Protein AF-A0A6B3HTL4-F1 (afdb_monomer)

pLDDT: mean 80.84, std 8.18, range [63.06, 93.0]

Nearest PDB structures (foldseek):
  8btj-assembly1_A  TM=3.720E-01  e=8.480E-01  Muromegalovirus
  8btj-assembly1_B  TM=3.973E-01  e=1.273E+00  Muromegalovirus
  4uc9-assembly3_C  TM=3.641E-01  e=9.062E+00  Human respiratory syncytial virus A2

Structure (mmCIF, N/CA/C/O backbone):
da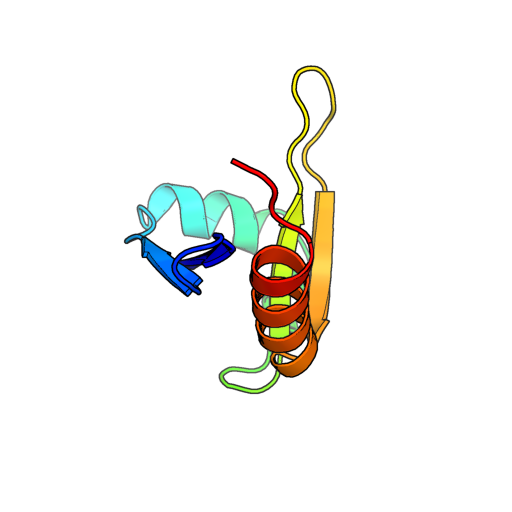ta_AF-A0A6B3HTL4-F1
#
_entry.id   AF-A0A6B3HTL4-F1
#
loop_
_atom_site.group_PDB
_atom_site.id
_atom_site.type_symbol
_atom_site.label_atom_id
_atom_site.label_alt_id
_atom_site.label_comp_id
_atom_site.label_asym_id
_atom_site.label_entity_id
_atom_site.label_seq_id
_atom_site.pdbx_PDB_ins_code
_atom_site.Cartn_x
_atom_site.Cartn_y
_atom_site.Cartn_z
_atom_site.occupancy
_atom_site.B_iso_or_equiv
_atom_site.auth_seq_id
_atom_site.auth_comp_id
_atom_site.auth_asym_id
_atom_site.auth_atom_id
_atom_site.pdbx_PDB_model_num
ATOM 1 N N . ALA A 1 1 ? -4.419 5.379 -6.665 1.00 80.62 1 ALA A N 1
ATOM 2 C CA . ALA A 1 1 ? -3.478 4.541 -5.885 1.00 80.62 1 ALA A CA 1
ATOM 3 C C . ALA A 1 1 ? -2.782 5.395 -4.834 1.00 80.62 1 ALA A C 1
ATOM 5 O O . ALA A 1 1 ? -2.768 6.611 -4.977 1.00 80.62 1 ALA A O 1
ATOM 6 N N . PHE A 1 2 ? -2.208 4.790 -3.793 1.00 82.06 2 PHE A N 1
ATOM 7 C CA . PHE A 1 2 ? -1.521 5.528 -2.731 1.00 82.06 2 PHE A CA 1
ATOM 8 C C . PHE A 1 2 ? -0.067 5.090 -2.612 1.00 82.06 2 PHE A C 1
ATOM 10 O O . PHE A 1 2 ? 0.214 3.901 -2.471 1.00 82.06 2 PHE A O 1
ATOM 17 N N . TYR A 1 3 ? 0.848 6.055 -2.623 1.00 79.94 3 TYR A N 1
ATOM 18 C CA . TYR A 1 3 ? 2.249 5.816 -2.302 1.00 79.94 3 TYR A CA 1
ATOM 19 C C . TYR A 1 3 ? 2.491 6.122 -0.826 1.00 79.94 3 TYR A C 1
ATOM 21 O O . TYR A 1 3 ? 2.217 7.244 -0.383 1.00 79.94 3 TYR A O 1
ATOM 29 N N . PRO A 1 4 ? 2.996 5.160 -0.038 1.00 80.69 4 PRO A N 1
ATOM 30 C CA . PRO A 1 4 ? 3.317 5.428 1.348 1.00 80.69 4 PRO A CA 1
ATOM 31 C C . PRO A 1 4 ? 4.555 6.333 1.408 1.00 80.69 4 PRO A C 1
ATOM 33 O O . PRO A 1 4 ? 5.577 6.066 0.776 1.00 80.69 4 PRO A O 1
ATOM 36 N N . SER A 1 5 ? 4.455 7.437 2.148 1.00 75.62 5 SER A N 1
ATOM 37 C CA . SER A 1 5 ? 5.535 8.412 2.296 1.00 75.62 5 SER A CA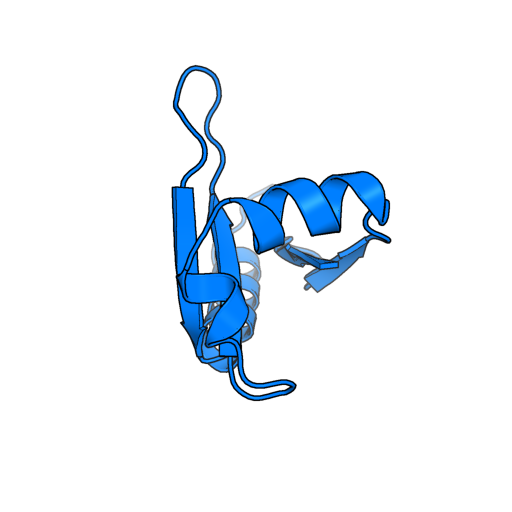 1
ATOM 38 C C . SER A 1 5 ? 5.622 8.958 3.728 1.00 75.62 5 SER A C 1
ATOM 40 O O . SER A 1 5 ? 4.652 8.866 4.491 1.00 75.62 5 SER A O 1
ATOM 42 N N . PRO A 1 6 ? 6.744 9.604 4.102 1.00 72.44 6 PRO A N 1
ATOM 43 C CA . PRO A 1 6 ? 6.872 10.297 5.388 1.00 72.44 6 PRO A CA 1
ATOM 44 C C . PRO A 1 6 ? 5.856 11.436 5.574 1.00 72.44 6 PRO A C 1
ATOM 46 O O . PRO A 1 6 ? 5.545 11.823 6.698 1.00 72.44 6 PRO A O 1
ATOM 49 N N . ALA A 1 7 ? 5.312 11.983 4.486 1.00 77.12 7 ALA A N 1
ATOM 50 C CA . ALA A 1 7 ? 4.266 13.000 4.538 1.00 77.12 7 ALA A CA 1
ATOM 51 C C . ALA A 1 7 ? 2.851 12.398 4.604 1.00 77.12 7 ALA A C 1
ATOM 53 O O . ALA A 1 7 ? 1.898 13.133 4.869 1.00 77.12 7 ALA A O 1
ATOM 54 N N . GLY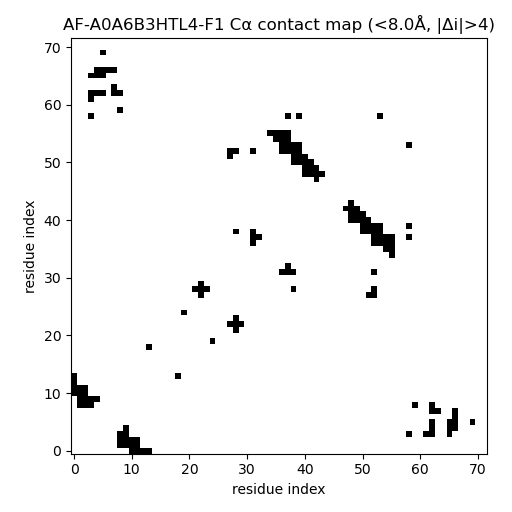 A 1 8 ? 2.706 11.077 4.433 1.00 78.50 8 GLY A N 1
ATOM 55 C CA . GLY A 1 8 ? 1.434 10.354 4.429 1.00 78.50 8 GLY A CA 1
ATOM 56 C C . GLY A 1 8 ? 1.248 9.444 3.222 1.00 78.50 8 GLY A C 1
ATOM 57 O O . GLY A 1 8 ? 2.162 9.255 2.424 1.00 78.50 8 GLY A O 1
ATOM 58 N N . ALA A 1 9 ? 0.045 8.887 3.094 1.00 82.19 9 ALA A N 1
ATOM 59 C CA . ALA A 1 9 ? -0.393 8.249 1.863 1.00 82.19 9 ALA A CA 1
ATOM 60 C C . ALA A 1 9 ? -0.579 9.344 0.806 1.00 82.19 9 ALA A C 1
ATOM 62 O O . ALA A 1 9 ? -1.516 10.135 0.890 1.00 82.19 9 ALA A O 1
ATOM 63 N N . THR A 1 10 ? 0.345 9.438 -0.14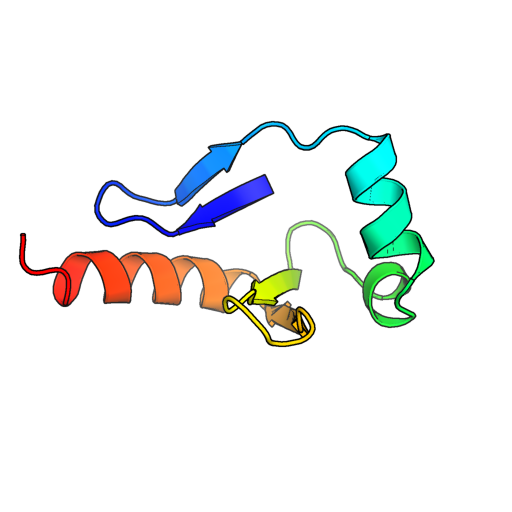4 1.00 82.06 10 THR A N 1
ATOM 64 C CA . THR A 1 10 ? 0.225 10.384 -1.252 1.00 82.06 10 THR A CA 1
ATOM 65 C C . THR A 1 10 ? -0.649 9.753 -2.318 1.00 82.06 10 THR A C 1
ATOM 67 O O . THR A 1 10 ? -0.313 8.690 -2.845 1.00 82.06 10 THR A O 1
ATOM 70 N N . GLU A 1 11 ? -1.773 10.395 -2.618 1.00 83.25 11 GLU A N 1
A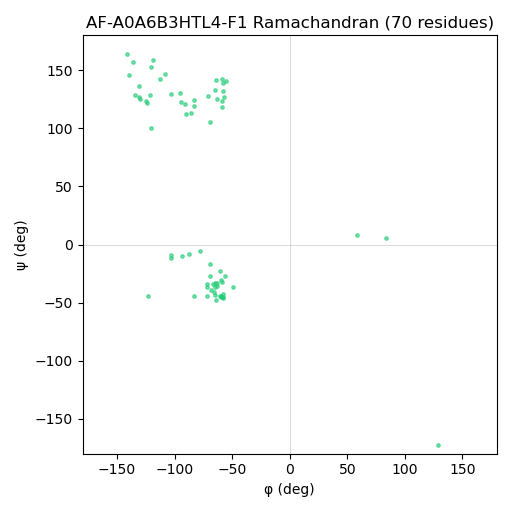TOM 71 C CA . GLU A 1 11 ? -2.622 9.982 -3.724 1.00 83.25 11 GLU A CA 1
ATOM 72 C C . GLU A 1 11 ? -1.879 10.172 -5.049 1.00 83.25 11 GLU A C 1
ATOM 74 O O . GLU A 1 11 ? -1.249 11.198 -5.302 1.00 83.25 11 GLU A O 1
ATOM 79 N N . SER A 1 12 ? -1.937 9.145 -5.882 1.00 80.56 12 SER A N 1
ATOM 80 C CA . SER A 1 12 ? -1.483 9.170 -7.259 1.00 80.56 12 SER A CA 1
ATOM 81 C C . SER A 1 12 ? -2.598 8.613 -8.110 1.00 80.56 12 SER A C 1
ATOM 83 O O . SER A 1 12 ? -3.045 7.476 -7.907 1.00 80.56 12 SER A O 1
ATOM 85 N N . GLU A 1 13 ? -2.999 9.389 -9.105 1.00 79.38 13 GLU A N 1
ATOM 86 C CA . GLU A 1 13 ? -3.763 8.846 -10.212 1.00 79.38 13 GLU A CA 1
ATOM 87 C C . GLU A 1 13 ? -2.936 7.733 -10.852 1.00 79.38 13 GLU A C 1
ATOM 89 O O . GLU A 1 13 ? -1.721 7.858 -11.044 1.00 79.38 13 GLU A O 1
ATOM 94 N N . LEU A 1 14 ? -3.588 6.598 -11.074 1.00 73.62 14 LEU A N 1
ATOM 95 C CA . LEU A 1 14 ? -2.993 5.492 -11.795 1.00 73.62 14 LEU A CA 1
ATOM 96 C C . L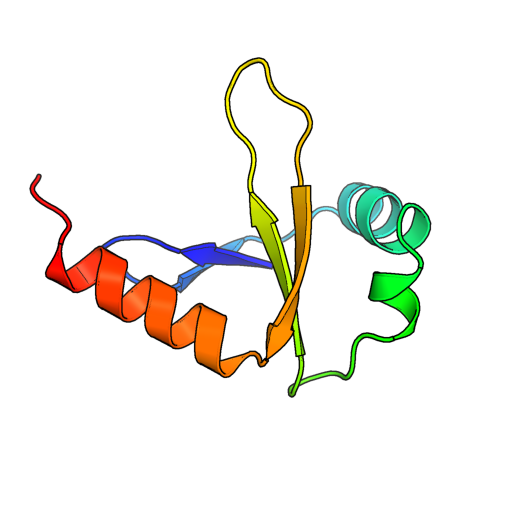EU A 1 14 ? -3.601 5.511 -13.190 1.00 73.62 14 LEU A C 1
ATOM 98 O O . LEU A 1 14 ? -4.822 5.568 -13.322 1.00 73.62 14 LEU A O 1
ATOM 102 N N . ASP A 1 15 ? -2.753 5.468 -14.214 1.00 77.56 15 ASP A N 1
ATOM 103 C CA . ASP A 1 15 ? -3.217 5.315 -15.589 1.00 77.56 15 ASP A CA 1
ATOM 104 C C . ASP A 1 15 ? -4.061 4.027 -15.693 1.00 77.56 15 ASP A C 1
ATOM 106 O O . ASP A 1 15 ? -3.572 2.960 -15.295 1.00 77.56 15 ASP A O 1
ATOM 110 N N . PRO A 1 16 ? -5.304 4.089 -16.211 1.00 72.62 16 PRO A N 1
ATOM 111 C CA . PRO A 1 16 ? -6.165 2.922 -16.387 1.00 72.62 16 PRO A CA 1
ATOM 112 C C . PRO A 1 16 ? -5.477 1.741 -17.084 1.00 72.62 16 PRO A C 1
ATOM 114 O O . PRO A 1 16 ? -5.661 0.599 -16.675 1.00 72.62 16 PRO A O 1
ATOM 117 N N . ALA A 1 17 ? -4.606 1.996 -18.067 1.00 74.00 17 ALA A N 1
ATOM 118 C CA . ALA A 1 17 ? -3.869 0.929 -18.749 1.00 74.00 17 ALA A CA 1
ATOM 119 C C . ALA A 1 17 ? -2.867 0.213 -17.821 1.00 74.00 17 ALA A C 1
ATOM 121 O O . ALA A 1 17 ? -2.650 -0.996 -17.923 1.00 74.00 17 ALA A O 1
ATOM 122 N N . THR A 1 18 ? -2.272 0.952 -16.882 1.00 72.25 18 THR A N 1
ATOM 123 C CA . THR A 1 18 ? -1.394 0.390 -15.847 1.00 72.25 18 THR A CA 1
ATOM 124 C C . THR A 1 18 ? -2.205 -0.399 -14.820 1.00 72.25 18 THR A C 1
ATOM 126 O O . THR A 1 18 ? -1.754 -1.443 -14.350 1.00 72.25 18 THR A O 1
ATOM 129 N N . TRP A 1 19 ? -3.415 0.063 -14.499 1.00 73.31 19 TRP A N 1
ATOM 130 C CA . TRP A 1 19 ? -4.327 -0.639 -13.598 1.00 73.31 19 TRP A CA 1
ATOM 131 C C . TRP A 1 19 ? -4.754 -1.990 -14.173 1.00 73.31 19 TRP A C 1
ATOM 133 O O . TRP A 1 19 ? -4.610 -3.010 -13.499 1.00 73.31 19 TRP A O 1
ATOM 143 N N . ASP A 1 20 ? -5.161 -2.022 -15.442 1.00 70.00 20 ASP A N 1
ATOM 144 C CA . ASP A 1 20 ? -5.549 -3.252 -16.137 1.00 70.00 20 ASP A CA 1
ATOM 145 C C . ASP A 1 20 ? -4.388 -4.244 -16.264 1.00 70.00 20 ASP A C 1
ATOM 147 O O . ASP A 1 20 ? -4.582 -5.450 -16.124 1.00 70.00 20 ASP A O 1
ATOM 151 N N . ALA A 1 21 ? -3.157 -3.765 -16.465 1.00 69.19 21 ALA A N 1
ATOM 152 C CA . ALA A 1 21 ? -1.979 -4.630 -16.488 1.00 69.19 21 ALA A CA 1
ATOM 153 C C . ALA A 1 21 ? -1.705 -5.293 -15.123 1.00 69.19 21 ALA A C 1
ATOM 155 O O . ALA A 1 21 ? -1.228 -6.428 -15.068 1.00 69.19 21 ALA A O 1
ATOM 156 N N . VAL A 1 22 ? -2.012 -4.618 -14.013 1.00 67.81 22 VAL A N 1
ATOM 157 C CA . VAL A 1 22 ? -1.807 -5.130 -12.645 1.00 67.81 22 VAL A CA 1
ATOM 158 C C . VAL A 1 22 ? -2.962 -6.032 -12.202 1.00 67.81 22 VAL A C 1
ATOM 160 O O . VAL A 1 22 ? -2.728 -7.116 -11.661 1.00 67.81 22 VAL A O 1
ATOM 163 N N . ILE A 1 23 ? -4.206 -5.628 -12.469 1.00 66.69 23 ILE A N 1
ATOM 164 C CA . ILE A 1 23 ? -5.397 -6.417 -12.135 1.00 66.69 23 ILE A CA 1
ATOM 165 C C . ILE A 1 23 ? -5.529 -7.635 -13.050 1.00 66.69 23 ILE A C 1
ATOM 167 O O . ILE A 1 23 ? -5.746 -8.750 -12.579 1.00 66.69 23 ILE A O 1
ATOM 171 N N . GLY A 1 24 ? -5.316 -7.462 -14.352 1.00 63.06 24 GLY A N 1
ATOM 172 C CA . GLY A 1 24 ? -5.399 -8.540 -15.335 1.00 63.06 24 GLY A CA 1
ATOM 173 C C . GLY A 1 24 ? -4.285 -9.584 -15.219 1.00 63.06 24 GLY A C 1
ATOM 174 O O . GLY A 1 24 ? -4.430 -10.687 -15.743 1.00 63.06 24 GLY A O 1
ATOM 175 N N . SER A 1 25 ? -3.184 -9.277 -14.523 1.00 64.56 25 SER A N 1
ATOM 176 C CA . SER A 1 25 ? -2.045 -10.194 -14.373 1.00 64.56 25 SER A CA 1
ATOM 177 C C . SER A 1 25 ? -2.090 -11.063 -13.116 1.00 64.56 25 SER A C 1
ATOM 179 O O . SER A 1 25 ? -1.301 -12.004 -13.011 1.00 64.56 25 SER A O 1
ATOM 181 N N . THR A 1 26 ? -3.001 -10.806 -12.168 1.00 64.44 26 THR A N 1
ATOM 182 C CA . THR A 1 26 ? -3.034 -11.548 -10.900 1.00 64.44 26 THR A CA 1
ATOM 183 C C . THR A 1 26 ? -4.442 -11.989 -10.511 1.00 64.44 26 THR A C 1
ATOM 185 O O . THR A 1 26 ? -5.371 -11.198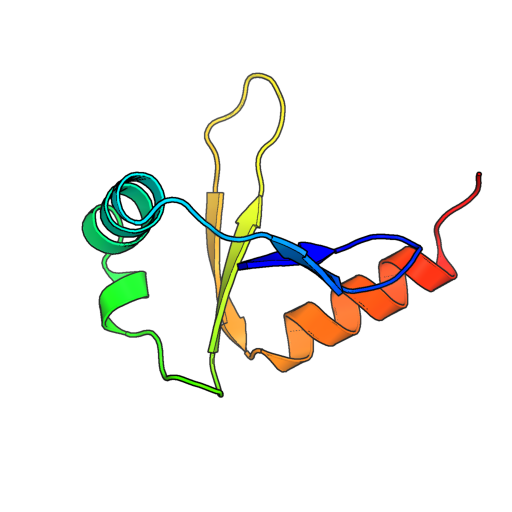 -10.407 1.00 64.44 26 THR A O 1
ATOM 188 N N . ARG A 1 27 ? -4.601 -13.283 -10.196 1.00 68.56 27 ARG A N 1
ATOM 189 C CA . ARG A 1 27 ? -5.865 -13.841 -9.673 1.00 68.56 27 ARG A CA 1
ATOM 190 C C . ARG A 1 27 ? -6.344 -13.127 -8.399 1.00 68.56 27 ARG A C 1
ATOM 192 O O . ARG A 1 27 ? -7.538 -13.104 -8.132 1.00 68.56 27 ARG A O 1
ATOM 199 N N . LEU A 1 28 ? -5.411 -12.558 -7.634 1.00 66.06 28 LEU A N 1
ATOM 200 C CA . LEU A 1 28 ? -5.675 -11.813 -6.403 1.00 66.06 28 LEU A CA 1
ATOM 201 C C . LEU A 1 28 ? -6.510 -10.553 -6.641 1.00 66.06 28 LEU A C 1
ATOM 203 O O . LEU A 1 28 ? -7.339 -10.219 -5.807 1.00 66.06 28 LEU A O 1
ATOM 207 N N . ALA A 1 29 ? -6.350 -9.890 -7.785 1.00 67.94 29 ALA A N 1
ATOM 208 C CA . ALA A 1 29 ? -7.101 -8.680 -8.083 1.00 67.94 29 ALA A CA 1
ATOM 209 C C . ALA A 1 29 ? -8.599 -8.942 -8.314 1.00 67.94 29 ALA A C 1
ATOM 211 O O . ALA A 1 29 ? -9.421 -8.084 -8.025 1.00 67.94 29 ALA A O 1
ATOM 212 N N . GLY A 1 30 ? -8.968 -10.148 -8.761 1.00 68.44 30 GLY A N 1
ATOM 213 C CA . GLY A 1 30 ? -10.369 -10.576 -8.854 1.00 68.44 30 GLY A CA 1
ATOM 214 C C . GLY A 1 30 ? -10.993 -10.997 -7.517 1.00 68.44 30 GLY A C 1
ATOM 215 O O . GLY A 1 30 ? -12.179 -11.311 -7.483 1.00 68.44 30 GLY A O 1
ATOM 216 N N . LEU A 1 31 ? -10.201 -11.052 -6.441 1.00 72.75 31 LEU A N 1
ATOM 217 C CA . LEU A 1 31 ? -10.664 -11.325 -5.077 1.00 72.75 31 LEU A CA 1
ATOM 218 C C . LEU A 1 31 ? -10.741 -10.057 -4.223 1.00 72.75 31 LEU A C 1
ATOM 220 O O . LEU A 1 31 ? -11.268 -10.132 -3.122 1.00 72.75 31 LEU A O 1
ATOM 224 N N . LEU A 1 32 ? -10.227 -8.932 -4.734 1.00 80.38 32 LEU A N 1
ATOM 225 C CA . LEU A 1 32 ? -10.151 -7.662 -4.028 1.00 80.38 32 LEU A CA 1
ATOM 226 C C . LEU A 1 32 ? -11.550 -7.197 -3.617 1.00 80.38 32 LEU A C 1
ATOM 228 O O . LEU A 1 32 ? -12.400 -6.938 -4.471 1.00 80.38 32 LEU A O 1
ATOM 232 N N . GLN A 1 33 ? -11.769 -7.069 -2.311 1.00 83.44 33 GLN A N 1
ATOM 233 C CA . GLN A 1 33 ? -12.958 -6.418 -1.783 1.00 83.44 33 GLN A CA 1
ATOM 234 C C . GLN A 1 33 ? -12.711 -4.918 -1.574 1.00 83.44 33 GLN A C 1
ATOM 236 O O . GLN A 1 33 ? -11.844 -4.528 -0.786 1.00 83.44 33 GLN A O 1
ATOM 241 N N . ASP A 1 34 ? -13.513 -4.089 -2.248 1.00 80.75 34 ASP A N 1
ATOM 242 C CA . ASP A 1 34 ? -13.476 -2.629 -2.104 1.00 80.75 34 ASP A CA 1
ATOM 243 C C . ASP A 1 34 ? -13.649 -2.206 -0.638 1.00 80.75 34 ASP A C 1
ATOM 245 O O . ASP A 1 34 ? -14.425 -2.801 0.114 1.00 80.75 34 ASP A O 1
ATOM 249 N N . ASP A 1 35 ? -12.892 -1.182 -0.240 1.00 82.25 35 ASP A N 1
ATOM 250 C CA . ASP A 1 35 ? -12.844 -0.599 1.110 1.00 82.25 35 ASP A CA 1
ATOM 251 C C . ASP A 1 35 ? -12.461 -1.563 2.255 1.00 82.25 35 ASP A C 1
ATOM 253 O O . ASP A 1 35 ? -12.509 -1.183 3.425 1.00 82.25 35 ASP A O 1
ATOM 257 N N . VAL A 1 36 ? -12.035 -2.794 1.947 1.00 88.94 36 VAL A N 1
ATOM 258 C CA . VAL A 1 36 ? -11.621 -3.801 2.944 1.00 88.94 36 VAL A CA 1
ATOM 259 C C . VAL A 1 36 ? -10.203 -4.289 2.686 1.00 88.94 36 VAL A C 1
ATOM 261 O O . VAL A 1 36 ? -9.394 -4.401 3.611 1.00 88.94 36 VAL A O 1
ATOM 264 N N . GLU A 1 37 ? -9.882 -4.565 1.429 1.00 90.31 37 GLU A N 1
ATOM 265 C CA . GLU A 1 37 ? -8.598 -5.115 1.019 1.00 90.31 37 GLU A CA 1
ATOM 266 C C . GLU A 1 37 ? -7.865 -4.164 0.074 1.00 90.31 37 GLU A C 1
ATOM 268 O O . GLU A 1 37 ? -8.441 -3.290 -0.569 1.00 90.31 37 GLU A O 1
ATOM 273 N N . ALA A 1 38 ? -6.551 -4.337 -0.006 1.00 89.31 38 ALA A N 1
ATOM 274 C CA . ALA A 1 38 ? -5.677 -3.564 -0.862 1.00 89.31 38 ALA A CA 1
ATOM 275 C C . ALA A 1 38 ? -4.620 -4.465 -1.504 1.00 89.31 38 ALA A C 1
ATOM 277 O O . ALA A 1 38 ? -4.113 -5.411 -0.895 1.00 89.31 38 ALA A O 1
ATOM 278 N N . LEU A 1 39 ? -4.240 -4.129 -2.736 1.00 87.69 39 LEU A N 1
ATOM 279 C CA . LEU A 1 39 ? -3.052 -4.685 -3.375 1.00 87.69 39 LEU A CA 1
ATOM 280 C C . LEU A 1 39 ? -1.834 -3.853 -2.965 1.00 87.69 39 LEU A C 1
ATOM 282 O O . LEU A 1 39 ? -1.709 -2.687 -3.341 1.00 87.69 39 LEU A O 1
ATOM 286 N N . LEU A 1 40 ? -0.923 -4.459 -2.206 1.00 88.25 40 LEU A N 1
ATOM 287 C CA . LEU A 1 40 ? 0.367 -3.873 -1.865 1.00 88.25 40 LEU A CA 1
ATOM 288 C C . LEU A 1 40 ? 1.396 -4.268 -2.926 1.00 88.25 40 LEU A C 1
ATOM 290 O O . LEU A 1 40 ? 1.778 -5.438 -3.033 1.00 88.25 40 LEU A O 1
ATOM 294 N N . LEU A 1 41 ? 1.846 -3.279 -3.699 1.00 86.25 41 LEU A N 1
ATOM 295 C CA . LEU A 1 41 ? 2.911 -3.446 -4.680 1.00 86.25 41 LEU A CA 1
ATOM 296 C C . LEU A 1 41 ? 4.257 -3.041 -4.083 1.00 86.25 41 LEU A C 1
ATOM 298 O O . LEU A 1 41 ? 4.410 -1.942 -3.552 1.00 86.25 41 LEU A O 1
ATOM 302 N N . HIS A 1 42 ? 5.249 -3.912 -4.238 1.00 85.69 42 HIS A N 1
ATOM 303 C CA . HIS A 1 42 ? 6.629 -3.642 -3.856 1.00 85.69 42 HIS A CA 1
ATOM 304 C C . HIS A 1 42 ? 7.537 -3.846 -5.063 1.00 85.69 42 HIS A C 1
ATOM 306 O O . HIS A 1 42 ? 7.589 -4.929 -5.647 1.00 85.69 42 HIS A O 1
ATOM 312 N N . ALA A 1 43 ? 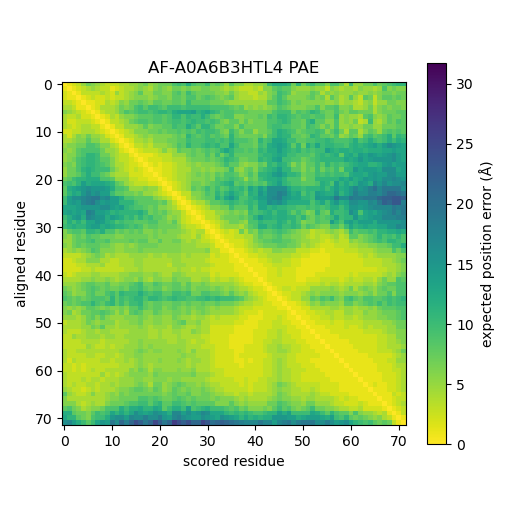8.269 -2.801 -5.439 1.00 84.19 43 ALA A N 1
ATOM 313 C CA . ALA A 1 43 ? 9.199 -2.835 -6.557 1.00 84.19 43 ALA A CA 1
ATOM 314 C C . ALA A 1 43 ? 10.597 -2.412 -6.095 1.00 84.19 43 ALA A C 1
ATOM 316 O O . ALA A 1 43 ? 10.796 -1.316 -5.575 1.00 84.19 43 ALA A O 1
ATOM 317 N N . GLU A 1 44 ? 11.580 -3.280 -6.327 1.00 86.12 44 GLU A N 1
ATOM 318 C CA . GLU A 1 44 ? 12.998 -3.000 -6.099 1.00 86.12 44 GLU A CA 1
ATOM 319 C C . GLU A 1 44 ? 13.744 -2.961 -7.428 1.00 86.12 44 GLU A C 1
ATOM 321 O O . GLU A 1 44 ? 13.497 -3.763 -8.331 1.00 86.12 44 GLU A O 1
ATOM 326 N N . ARG A 1 45 ? 14.708 -2.043 -7.551 1.00 87.12 45 ARG A N 1
ATOM 327 C CA . ARG A 1 45 ? 15.515 -1.929 -8.768 1.00 87.12 45 ARG A CA 1
ATOM 328 C C . ARG A 1 45 ? 16.250 -3.247 -9.037 1.00 87.12 45 ARG A C 1
ATOM 330 O O . ARG A 1 45 ? 17.029 -3.708 -8.210 1.00 87.12 45 ARG A O 1
ATOM 337 N N . GLY A 1 46 ? 16.029 -3.814 -10.223 1.00 87.94 46 GLY A N 1
ATOM 338 C CA . GLY A 1 46 ? 16.662 -5.064 -10.656 1.00 87.94 46 GLY A CA 1
ATOM 339 C C . GLY A 1 46 ? 15.971 -6.341 -10.168 1.00 87.94 46 GLY A C 1
ATOM 340 O O . GLY A 1 46 ? 16.495 -7.424 -10.418 1.00 87.94 46 GLY A O 1
ATOM 341 N N . LYS A 1 47 ? 14.809 -6.244 -9.507 1.00 87.69 47 LYS A N 1
ATOM 342 C CA . LYS A 1 47 ? 13.984 -7.398 -9.123 1.00 87.69 47 LYS A CA 1
ATOM 343 C C . LYS A 1 47 ? 12.586 -7.308 -9.745 1.00 87.69 47 LYS A C 1
ATOM 345 O O . LYS A 1 47 ? 12.110 -6.201 -10.002 1.00 87.69 47 LYS A O 1
ATOM 350 N N . PRO A 1 48 ? 11.913 -8.449 -9.975 1.00 81.88 48 PRO A N 1
ATOM 351 C CA . PRO A 1 48 ? 10.499 -8.448 -10.324 1.00 81.88 48 PRO A CA 1
ATOM 352 C C . PRO A 1 48 ? 9.684 -7.752 -9.232 1.00 81.88 48 PRO A C 1
ATOM 354 O O . PRO A 1 48 ? 9.940 -7.957 -8.044 1.00 81.88 48 PRO A O 1
ATOM 357 N N . ALA A 1 49 ? 8.702 -6.948 -9.636 1.00 83.75 49 ALA A N 1
ATOM 358 C CA . ALA A 1 49 ? 7.737 -6.400 -8.697 1.00 83.75 49 ALA A CA 1
ATOM 359 C C . ALA A 1 49 ? 6.913 -7.536 -8.079 1.00 83.75 49 ALA A C 1
ATOM 361 O O . ALA A 1 49 ? 6.548 -8.496 -8.763 1.00 83.75 49 ALA A O 1
ATOM 362 N N . THR A 1 50 ? 6.616 -7.421 -6.791 1.00 84.88 50 THR A N 1
ATOM 363 C CA . THR A 1 50 ? 5.716 -8.332 -6.088 1.00 84.88 50 THR A CA 1
ATOM 364 C C . THR A 1 50 ? 4.405 -7.623 -5.780 1.00 84.88 50 THR A C 1
ATOM 366 O O . THR A 1 50 ? 4.367 -6.412 -5.561 1.00 84.88 50 THR A O 1
ATOM 369 N N . CYS A 1 51 ? 3.317 -8.388 -5.794 1.00 85.12 51 CYS A N 1
ATOM 370 C CA . CYS A 1 51 ? 1.972 -7.911 -5.506 1.00 85.12 51 CYS A CA 1
ATOM 371 C C . CYS A 1 51 ? 1.337 -8.856 -4.486 1.00 85.12 51 CYS A C 1
ATOM 373 O O . CYS A 1 51 ? 1.341 -10.072 -4.688 1.00 85.12 51 CYS A O 1
ATOM 375 N N . THR A 1 52 ? 0.837 -8.301 -3.384 1.00 87.31 52 THR A N 1
ATOM 376 C CA . THR A 1 52 ? 0.225 -9.069 -2.290 1.00 87.31 52 THR A CA 1
ATOM 377 C C . THR A 1 52 ? -1.118 -8.455 -1.916 1.00 87.31 52 THR A C 1
ATOM 379 O O . THR A 1 52 ? -1.215 -7.238 -1.794 1.00 87.31 52 THR A O 1
ATOM 382 N N . LEU A 1 53 ? -2.137 -9.291 -1.712 1.00 88.81 53 LEU A N 1
ATOM 383 C CA . LEU A 1 53 ? -3.434 -8.870 -1.181 1.00 88.81 53 LEU A CA 1
ATOM 384 C C . LEU A 1 53 ? -3.352 -8.804 0.349 1.00 88.81 53 LEU A C 1
ATOM 386 O O . LEU A 1 53 ? -2.967 -9.785 0.988 1.00 88.81 53 LEU A O 1
ATOM 390 N N . VAL A 1 54 ? -3.672 -7.649 0.924 1.00 90.62 54 VAL A N 1
ATOM 391 C CA . VAL A 1 54 ? -3.625 -7.393 2.371 1.00 90.62 54 VAL A CA 1
ATOM 392 C C . VAL A 1 54 ? -4.879 -6.638 2.821 1.00 90.62 54 VAL A C 1
ATOM 394 O O . VAL A 1 54 ? -5.479 -5.941 2.004 1.00 90.62 54 VAL A O 1
ATOM 397 N N . PRO A 1 55 ? -5.269 -6.699 4.105 1.00 92.31 55 PRO A N 1
ATOM 398 C CA . PRO A 1 55 ? -6.271 -5.785 4.649 1.00 92.31 55 PRO A CA 1
ATOM 399 C C . PRO A 1 55 ? -5.820 -4.327 4.506 1.00 92.31 55 PRO A C 1
ATOM 401 O O . PRO A 1 55 ? -4.642 -4.020 4.710 1.00 92.31 55 PRO A O 1
ATOM 404 N N . ILE A 1 56 ? -6.748 -3.417 4.206 1.00 91.00 56 ILE A N 1
ATOM 405 C CA . ILE A 1 56 ? -6.440 -1.996 3.978 1.00 91.00 56 ILE A CA 1
ATOM 406 C C . ILE A 1 56 ? -5.780 -1.324 5.197 1.00 91.00 56 ILE A C 1
ATOM 408 O O . ILE A 1 56 ? -4.910 -0.464 5.041 1.00 91.00 56 ILE A O 1
ATOM 412 N N . ASP A 1 57 ? -6.094 -1.784 6.411 1.00 91.94 57 ASP A N 1
ATOM 413 C CA . ASP A 1 57 ? -5.496 -1.300 7.663 1.00 91.94 57 ASP A CA 1
ATOM 414 C C . ASP A 1 57 ? -3.968 -1.472 7.698 1.00 91.94 57 ASP A C 1
ATOM 416 O O . ASP A 1 57 ? -3.255 -0.626 8.243 1.00 91.94 57 ASP A O 1
ATOM 420 N N . VAL A 1 58 ? -3.440 -2.519 7.050 1.00 93.00 58 VAL A N 1
ATOM 421 C CA . VAL A 1 58 ? -1.992 -2.770 6.949 1.00 93.00 58 VAL A CA 1
ATOM 422 C C . VAL A 1 58 ? -1.300 -1.663 6.153 1.00 93.00 58 VAL A C 1
ATOM 424 O O . VAL A 1 58 ? -0.192 -1.245 6.497 1.00 93.00 58 VAL A O 1
ATOM 427 N N . CYS A 1 59 ? -1.952 -1.140 5.112 1.00 90.88 59 CYS A N 1
ATOM 428 C CA . CYS A 1 59 ? -1.421 -0.027 4.328 1.00 90.88 59 CYS A CA 1
ATOM 429 C C . CYS A 1 59 ? -1.336 1.253 5.173 1.00 90.88 59 CYS A C 1
ATOM 431 O O . CYS A 1 59 ? -0.333 1.969 5.112 1.00 90.88 59 CYS A O 1
ATOM 433 N N . TYR A 1 60 ? -2.343 1.526 6.006 1.00 89.44 60 TYR A N 1
ATOM 434 C CA . TYR A 1 60 ? -2.315 2.670 6.920 1.00 89.44 60 TYR A CA 1
ATOM 435 C C . TYR A 1 60 ? -1.268 2.509 8.027 1.00 89.44 60 TYR A C 1
ATOM 437 O O . TYR A 1 60 ? -0.553 3.467 8.341 1.00 89.44 60 TYR A O 1
ATOM 445 N N . GLU A 1 61 ? -1.108 1.301 8.572 1.00 91.56 61 GLU A N 1
ATOM 446 C CA . GLU A 1 61 ? -0.043 0.998 9.529 1.00 91.56 61 GLU A CA 1
ATOM 447 C C . GLU A 1 61 ? 1.345 1.228 8.910 1.00 91.56 61 GLU A C 1
ATOM 449 O O . GLU A 1 61 ? 2.205 1.853 9.536 1.00 91.56 61 GLU A O 1
ATOM 454 N N . LEU A 1 62 ? 1.561 0.785 7.665 1.00 89.19 62 LEU A N 1
ATOM 455 C CA . LEU A 1 62 ? 2.814 0.988 6.935 1.00 89.19 62 LEU A CA 1
ATOM 456 C C . LEU A 1 62 ? 3.158 2.476 6.802 1.00 89.19 62 LEU A C 1
ATOM 458 O O . LEU A 1 62 ? 4.292 2.873 7.077 1.00 89.19 62 LEU A O 1
ATOM 462 N N . VAL A 1 63 ? 2.182 3.311 6.437 1.00 88.12 63 VAL A N 1
ATOM 463 C CA . VAL A 1 63 ? 2.358 4.771 6.379 1.00 88.12 63 VAL A CA 1
ATOM 464 C C . VAL A 1 63 ? 2.751 5.320 7.751 1.00 88.12 63 VAL A C 1
ATOM 466 O O . VAL A 1 63 ? 3.692 6.110 7.855 1.00 88.12 63 VAL A O 1
ATOM 469 N N . GLY A 1 64 ? 2.074 4.878 8.815 1.00 87.19 64 GLY A N 1
ATOM 470 C CA . GLY A 1 64 ? 2.405 5.250 10.192 1.00 87.19 64 GLY A CA 1
ATOM 471 C C . GLY A 1 64 ? 3.840 4.876 10.574 1.00 87.19 64 GLY A C 1
ATOM 472 O O . GLY A 1 64 ? 4.581 5.704 11.104 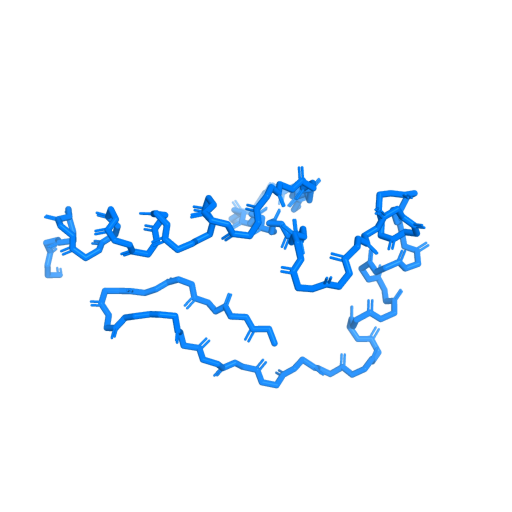1.00 87.19 64 GLY A O 1
ATOM 473 N N . ARG A 1 65 ? 4.280 3.661 10.232 1.00 88.19 65 ARG A N 1
ATOM 474 C CA . ARG A 1 65 ? 5.651 3.189 10.475 1.00 88.19 65 ARG A CA 1
ATOM 475 C C . ARG A 1 65 ? 6.686 3.983 9.686 1.00 88.19 65 ARG A C 1
ATOM 477 O O . ARG A 1 65 ? 7.708 4.359 10.255 1.00 88.19 65 ARG A O 1
ATOM 484 N N . MET A 1 66 ? 6.431 4.282 8.411 1.00 86.31 66 MET A N 1
ATOM 485 C CA . MET A 1 66 ? 7.335 5.115 7.611 1.00 86.31 66 MET A CA 1
ATOM 486 C C . MET A 1 66 ? 7.507 6.498 8.237 1.00 86.31 66 MET A C 1
ATOM 488 O O . MET A 1 66 ? 8.637 6.948 8.387 1.00 86.31 66 MET A O 1
ATOM 492 N N . ARG A 1 67 ? 6.421 7.138 8.686 1.00 84.94 67 ARG A N 1
ATOM 493 C CA . ARG A 1 67 ? 6.489 8.422 9.403 1.00 84.94 67 ARG A CA 1
ATOM 494 C C . ARG A 1 67 ? 7.343 8.355 10.673 1.00 84.94 67 ARG A C 1
ATOM 496 O O . ARG A 1 67 ? 8.108 9.277 10.929 1.00 84.94 67 ARG A O 1
ATOM 503 N N . LEU A 1 68 ? 7.211 7.287 11.463 1.00 86.12 68 LEU A N 1
ATOM 504 C CA . LEU A 1 68 ? 7.939 7.127 12.730 1.00 86.12 68 LEU A CA 1
ATOM 505 C C . LEU A 1 68 ? 9.435 6.849 12.540 1.00 86.12 68 LEU A C 1
ATOM 507 O O . LEU A 1 68 ? 10.248 7.262 13.366 1.00 86.12 68 LEU A O 1
ATOM 511 N N . HIS A 1 69 ? 9.796 6.121 11.484 1.00 85.06 69 HIS A N 1
ATOM 512 C CA . HIS A 1 69 ? 11.165 5.648 11.274 1.00 85.06 69 HIS A CA 1
ATOM 513 C C . HIS A 1 69 ? 11.947 6.438 10.223 1.00 85.06 69 HIS A C 1
ATOM 515 O O . HIS A 1 69 ? 13.166 6.276 10.146 1.00 85.06 69 HIS A O 1
ATOM 521 N N . TRP A 1 70 ? 11.293 7.298 9.437 1.00 78.94 70 TRP A N 1
ATOM 522 C CA . TRP A 1 70 ? 11.984 8.127 8.457 1.00 78.94 70 TRP A CA 1
ATOM 523 C C . TRP A 1 70 ? 12.950 9.093 9.142 1.00 78.94 70 TRP A C 1
ATOM 525 O O . TRP A 1 70 ? 12.570 9.889 10.003 1.00 78.94 70 TRP A O 1
ATOM 535 N N . LYS A 1 71 ? 14.212 9.044 8.723 1.00 70.88 71 LYS A N 1
ATOM 536 C CA . LYS A 1 71 ? 15.240 10.002 9.115 1.00 70.88 71 LYS A CA 1
ATOM 537 C C . LYS A 1 71 ? 15.756 10.663 7.849 1.00 70.88 71 LYS A C 1
ATOM 539 O O . LYS A 1 71 ? 16.561 10.041 7.174 1.00 70.88 71 LYS A O 1
ATOM 544 N N . GLY A 1 72 ? 15.269 11.881 7.592 1.00 69.56 72 GLY A N 1
ATOM 545 C CA . GLY A 1 72 ? 15.824 12.846 6.631 1.00 69.56 72 GLY A CA 1
ATOM 546 C C . GLY A 1 72 ? 16.181 12.274 5.274 1.00 69.56 72 GLY A C 1
ATOM 547 O O . GLY A 1 72 ? 17.354 11.881 5.118 1.00 69.56 72 GLY A O 1
#

Foldseek 3Di:
DFDQALVGTDDDDDDVVNVCVVLVVDPVNVVDDPPFKDWDWDDDVPDDIDTDIDTPVVVRVSSVVNNVPDDD

Sequence (72 aa):
AFYPSPAGATESELDPATWDAVIGSTRLAGLLQDDVEALLLHAERGKPATCTLVPIDVCYELVGRMRLHWKG

Radius of gyration: 13.07 Å; Cα contacts (8 Å, |Δi|>4): 81; chains: 1; bounding box: 30×27×32 Å

Secondary structure (DSSP, 8-state):
-EEEETTEEEE-PPPHHHHHHHHTT-GGGGGPPTTTEEEEEE--TTS--EEEEEEHHHHHHHHHHHHHH---

Mean predicted aligned error: 6.47 Å

Solvent-accessible surface area (backbone atoms only — not comparable to full-atom values): 4429 Å² total; per-residue (Å²): 86,68,48,73,33,69,92,34,69,42,81,38,91,65,59,66,73,59,50,48,56,56,41,74,71,34,80,63,53,80,66,59,41,84,99,49,39,36,79,50,74,50,76,49,94,96,50,79,67,46,76,45,82,41,53,42,67,56,57,55,50,49,21,52,49,40,44,74,67,61,77,134